Protein AF-A0A3R7C7W0-F1 (afdb_monomer_lite)

Secondary structure (DSSP, 8-state):
-GGGTTSEEEEEETT--EEEEEEEEE-TTT--EEEEEEEETTS-EEEEEEE-GGGEEEEEESSPPP-HHHHHHHHHHHSTT-EEEETTTTEEEETTTEEEETTEEEE--SHHHHHHHHHHHHHHHHH-

pLDDT: mean 92.84, std 7.2, range [57.38, 98.44]

Radius of gyration: 18.97 Å; chains: 1; bounding box: 42×23×49 Å

Foldseek 3Di:
DVVQAQAWKWWAWPVRWIKIFHFPDADPVFRKTKGAQIQGPVRDTDGIDTGTSNGTPDMGGPDDPDPLVVLQVQVCVVQPPQWDDDVVVQWIGGNVFWIAHLVATPTDDDDVRVVSRVSSVVSVVVVD

Structure (mmCIF, N/CA/C/O backbone):
data_AF-A0A3R7C7W0-F1
#
_entry.id   AF-A0A3R7C7W0-F1
#
loop_
_atom_site.group_PDB
_atom_site.id
_atom_site.type_symbol
_atom_site.label_atom_id
_atom_site.label_alt_id
_atom_site.label_comp_id
_atom_site.label_asym_id
_atom_site.label_entity_id
_atom_site.label_seq_id
_atom_site.pdbx_PDB_ins_code
_atom_site.Cartn_x
_atom_site.Cartn_y
_atom_site.Cartn_z
_atom_site.occupancy
_atom_site.B_iso_or_equiv
_atom_site.auth_seq_id
_atom_site.auth_comp_id
_atom_site.auth_asym_id
_atom_site.auth_atom_id
_atom_site.pdbx_PDB_model_num
ATOM 1 N N . MET A 1 1 ? -1.188 -5.140 -9.756 1.00 76.56 1 MET A N 1
ATOM 2 C CA . MET A 1 1 ? -0.671 -3.838 -10.228 1.00 76.56 1 MET A CA 1
ATOM 3 C C . MET A 1 1 ? -1.486 -2.651 -9.702 1.00 76.56 1 MET A C 1
ATOM 5 O O . MET A 1 1 ? -0.864 -1.724 -9.219 1.00 76.56 1 MET A O 1
ATOM 9 N N . VAL A 1 2 ? -2.833 -2.681 -9.701 1.00 81.44 2 VAL A N 1
ATOM 10 C CA . VAL A 1 2 ? -3.691 -1.589 -9.160 1.00 81.44 2 VAL A CA 1
ATOM 11 C C . VAL A 1 2 ? -3.243 -1.040 -7.796 1.00 81.44 2 VAL A C 1
ATOM 13 O O . VAL A 1 2 ? -3.080 0.165 -7.664 1.00 81.44 2 VAL A O 1
ATOM 16 N N . ARG A 1 3 ? -2.957 -1.902 -6.808 1.00 82.25 3 ARG A N 1
ATOM 17 C CA . ARG A 1 3 ? -2.534 -1.472 -5.457 1.00 82.25 3 ARG A CA 1
ATOM 18 C C . ARG A 1 3 ? -1.118 -0.874 -5.390 1.00 82.25 3 ARG A C 1
ATOM 20 O O . ARG A 1 3 ? -0.706 -0.415 -4.336 1.00 82.25 3 ARG A O 1
ATOM 27 N N . LEU A 1 4 ? -0.369 -0.920 -6.493 1.00 87.06 4 LEU A N 1
ATOM 28 C CA . LEU A 1 4 ? 0.980 -0.361 -6.600 1.00 87.06 4 LEU A CA 1
ATOM 29 C C . LEU A 1 4 ? 0.988 1.006 -7.290 1.00 87.06 4 LEU A C 1
ATOM 31 O O . LEU A 1 4 ? 2.039 1.631 -7.373 1.00 87.06 4 LEU A O 1
ATOM 35 N N . VAL A 1 5 ? -0.148 1.470 -7.820 1.00 91.56 5 VAL A N 1
ATOM 36 C CA . VAL A 1 5 ? -0.235 2.809 -8.412 1.00 91.56 5 VAL A CA 1
ATOM 37 C C . VAL A 1 5 ? 0.028 3.848 -7.316 1.00 91.56 5 VAL A C 1
ATOM 39 O O . VAL A 1 5 ? -0.450 3.703 -6.196 1.00 91.56 5 VAL A O 1
ATOM 42 N N . GLN A 1 6 ? 0.814 4.874 -7.639 1.00 90.81 6 GLN A N 1
ATOM 43 C CA . GLN A 1 6 ? 1.405 5.860 -6.724 1.00 90.81 6 GLN A CA 1
ATOM 44 C C . GLN A 1 6 ? 2.426 5.305 -5.713 1.00 90.81 6 GLN A C 1
ATOM 46 O O . GLN A 1 6 ? 2.890 6.058 -4.862 1.00 90.81 6 GLN A O 1
ATOM 51 N N . LYS A 1 7 ? 2.821 4.029 -5.802 1.00 89.94 7 LYS A N 1
ATOM 52 C CA . LYS A 1 7 ? 3.882 3.446 -4.963 1.00 89.94 7 LYS A CA 1
ATOM 53 C C . LYS A 1 7 ? 5.198 3.350 -5.736 1.00 89.94 7 LYS A C 1
ATOM 55 O O . LYS A 1 7 ? 5.211 3.290 -6.972 1.00 89.94 7 LYS A O 1
ATOM 60 N N . THR A 1 8 ? 6.309 3.305 -5.005 1.00 92.38 8 THR A N 1
ATOM 61 C CA . THR A 1 8 ? 7.641 3.127 -5.596 1.00 92.38 8 THR A CA 1
ATOM 62 C C . THR A 1 8 ? 7.838 1.677 -6.040 1.00 92.38 8 THR A C 1
ATOM 64 O O . THR A 1 8 ? 7.690 0.735 -5.254 1.00 92.38 8 THR A O 1
ATOM 67 N N . VAL A 1 9 ? 8.196 1.484 -7.308 1.00 94.50 9 VAL A N 1
ATOM 68 C CA . VAL A 1 9 ? 8.449 0.166 -7.897 1.00 94.50 9 VAL A CA 1
ATOM 69 C C . VAL A 1 9 ? 9.823 0.109 -8.553 1.00 94.50 9 VAL A C 1
ATOM 71 O O . VAL A 1 9 ? 10.338 1.104 -9.062 1.00 94.50 9 VAL A O 1
ATOM 74 N N . ARG A 1 10 ? 10.392 -1.094 -8.578 1.00 95.00 10 ARG A N 1
ATOM 75 C CA . ARG A 1 10 ? 11.578 -1.445 -9.356 1.00 95.00 10 ARG A CA 1
ATOM 76 C C . ARG A 1 10 ? 11.147 -2.259 -10.564 1.00 95.00 10 ARG A C 1
ATOM 78 O O . ARG A 1 10 ? 10.530 -3.315 -10.404 1.00 95.00 10 ARG A O 1
ATOM 85 N N . VAL A 1 11 ? 11.480 -1.792 -11.758 1.00 95.44 11 VAL A N 1
ATOM 86 C CA . VAL A 1 11 ? 11.192 -2.483 -13.016 1.00 95.44 11 VAL A CA 1
ATOM 87 C C . VAL A 1 11 ? 12.498 -2.925 -13.654 1.00 95.44 11 VAL A C 1
ATOM 89 O O . VAL A 1 11 ? 13.426 -2.135 -13.790 1.00 95.44 11 VAL A O 1
ATOM 92 N N . GLU A 1 12 ? 12.561 -4.195 -14.029 1.00 95.88 12 GLU A N 1
ATOM 93 C CA . GLU A 1 12 ? 13.677 -4.802 -14.748 1.00 95.88 12 GLU A CA 1
ATOM 94 C C . GLU A 1 12 ? 13.206 -5.115 -16.166 1.00 95.88 12 GLU A C 1
ATOM 96 O O . GLU A 1 12 ? 12.178 -5.781 -16.349 1.00 95.88 12 GLU A O 1
ATOM 101 N N . ASP A 1 13 ? 13.915 -4.596 -17.165 1.00 95.06 13 ASP A N 1
ATOM 102 C CA . ASP A 1 13 ? 13.629 -4.904 -18.563 1.00 95.06 13 ASP A CA 1
ATOM 103 C C . ASP A 1 13 ? 14.254 -6.245 -18.988 1.00 95.06 13 ASP A C 1
ATOM 105 O O . ASP A 1 13 ? 15.080 -6.833 -18.289 1.00 95.06 13 ASP A O 1
ATOM 109 N N . VAL A 1 14 ? 13.864 -6.749 -20.157 1.00 96.44 14 VAL A N 1
ATOM 110 C CA . VAL A 1 14 ? 14.381 -8.015 -20.717 1.00 96.44 14 VAL A CA 1
ATOM 111 C C . VAL A 1 14 ? 15.881 -7.992 -21.042 1.00 96.44 14 VAL A C 1
ATOM 113 O O . VAL A 1 14 ? 16.450 -9.031 -21.367 1.00 96.44 14 VAL A O 1
ATOM 116 N N . LYS A 1 15 ? 16.533 -6.826 -20.969 1.00 94.81 15 LYS A N 1
ATOM 117 C CA . LYS A 1 15 ? 17.983 -6.645 -21.134 1.00 94.81 15 LYS A CA 1
ATOM 118 C C . LYS A 1 15 ? 18.699 -6.479 -19.787 1.00 94.81 15 LYS A C 1
ATOM 120 O O . LYS A 1 15 ? 19.907 -6.256 -19.780 1.00 94.81 15 LYS A O 1
ATOM 125 N N . GLY A 1 16 ? 17.976 -6.596 -18.672 1.00 92.62 16 GLY A N 1
ATOM 126 C CA . GLY A 1 16 ? 18.496 -6.484 -17.313 1.00 92.62 16 GLY A CA 1
ATOM 127 C C . GLY A 1 16 ? 18.643 -5.051 -16.803 1.00 92.62 16 GLY A C 1
ATOM 128 O O . GLY A 1 16 ? 19.136 -4.875 -15.694 1.00 92.62 16 GLY A O 1
ATOM 129 N N . LYS A 1 17 ? 18.219 -4.032 -17.565 1.00 92.88 17 LYS A N 1
ATOM 130 C CA . LYS A 1 17 ? 18.299 -2.639 -17.116 1.00 92.88 17 LYS A CA 1
ATOM 131 C C . LYS A 1 17 ? 17.212 -2.350 -16.090 1.00 92.88 17 LYS A C 1
ATOM 133 O O . LYS A 1 17 ? 16.041 -2.691 -16.286 1.00 92.88 17 LYS A O 1
ATOM 138 N N . ILE A 1 18 ? 17.609 -1.673 -15.020 1.00 93.19 18 ILE A N 1
ATOM 139 C CA . ILE A 1 18 ? 16.746 -1.360 -13.887 1.00 93.19 18 ILE A CA 1
ATOM 140 C C . ILE A 1 18 ? 16.263 0.092 -13.941 1.00 93.19 18 ILE A 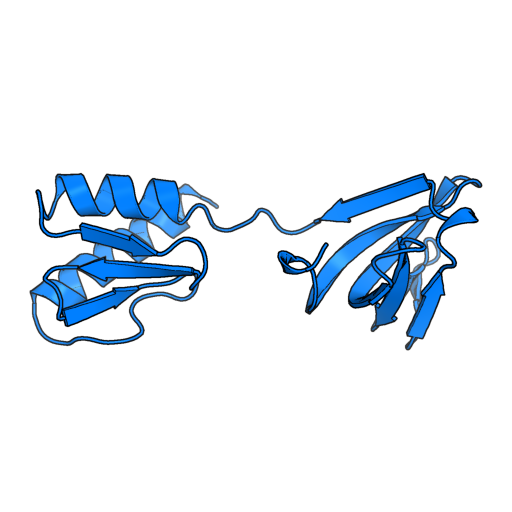C 1
ATOM 142 O O . ILE A 1 18 ? 17.016 1.026 -14.223 1.00 93.19 18 ILE A O 1
ATOM 146 N N . TYR A 1 19 ? 14.985 0.266 -13.620 1.00 93.81 19 TYR A N 1
ATOM 147 C CA . TYR A 1 19 ? 14.335 1.552 -13.422 1.00 93.81 19 TYR A CA 1
ATOM 148 C C . TYR A 1 19 ? 13.661 1.548 -12.055 1.00 93.81 19 TYR A C 1
ATOM 150 O O . TYR A 1 19 ? 12.880 0.644 -11.756 1.00 93.81 19 TYR A O 1
ATOM 158 N N . GLU A 1 20 ? 13.929 2.560 -11.240 1.00 94.19 20 GLU A N 1
ATOM 159 C CA . GLU A 1 20 ? 13.243 2.753 -9.960 1.00 94.19 20 GLU A CA 1
ATOM 160 C C . GLU A 1 20 ? 12.463 4.058 -9.997 1.00 94.19 20 GLU A C 1
ATOM 162 O O . GLU A 1 20 ? 13.035 5.105 -10.286 1.00 94.19 20 GLU A O 1
ATOM 167 N N . GLY A 1 21 ? 11.159 4.009 -9.736 1.00 94.38 21 GLY A N 1
ATOM 168 C CA . GLY A 1 21 ? 10.312 5.199 -9.766 1.00 94.38 21 GLY A CA 1
ATOM 169 C C . GLY A 1 21 ? 8.885 4.930 -9.312 1.00 94.38 21 GLY A C 1
ATOM 170 O O . GLY A 1 21 ? 8.513 3.801 -8.988 1.00 94.38 21 GLY A O 1
ATOM 171 N N . THR A 1 22 ? 8.072 5.979 -9.300 1.00 95.06 22 THR A N 1
ATOM 172 C CA . THR A 1 22 ? 6.668 5.914 -8.882 1.00 95.06 22 THR A CA 1
ATOM 173 C C . THR A 1 22 ? 5.814 5.354 -10.010 1.00 95.06 22 THR A C 1
ATOM 175 O O . THR A 1 22 ? 5.811 5.906 -11.113 1.00 95.06 22 THR A O 1
ATOM 178 N N . LEU A 1 23 ? 5.047 4.290 -9.761 1.00 95.69 23 LEU A N 1
ATOM 179 C CA . LEU A 1 23 ? 4.120 3.757 -10.760 1.00 95.69 23 LEU A CA 1
ATOM 180 C C . LEU A 1 23 ? 2.921 4.698 -10.929 1.00 95.69 23 LEU A C 1
ATOM 182 O O . LEU A 1 23 ? 2.014 4.714 -10.106 1.00 95.69 23 LEU A O 1
ATOM 186 N N . LEU A 1 24 ? 2.873 5.459 -12.019 1.00 96.62 24 LEU A N 1
ATOM 187 C CA . LEU A 1 24 ? 1.779 6.398 -12.287 1.00 96.62 24 LEU A CA 1
ATOM 188 C C . LEU A 1 24 ? 0.551 5.713 -12.890 1.00 96.62 24 LEU A C 1
ATOM 190 O O . LEU A 1 24 ? -0.571 6.171 -12.694 1.00 96.62 24 LEU A O 1
ATOM 194 N N . GLY A 1 25 ? 0.754 4.617 -13.618 1.00 96.50 25 GLY A N 1
ATOM 195 C CA . GLY A 1 25 ? -0.326 3.856 -14.231 1.00 96.50 25 GLY A CA 1
ATOM 196 C C . GLY A 1 25 ? 0.183 2.661 -15.021 1.00 96.50 25 GLY A C 1
ATOM 197 O O . GLY A 1 25 ? 1.378 2.546 -15.306 1.00 96.50 25 GLY A O 1
ATOM 198 N N . TYR A 1 26 ? -0.741 1.774 -15.375 1.00 97.38 26 TYR A N 1
ATOM 199 C CA . TYR A 1 26 ? -0.459 0.612 -16.203 1.00 97.38 26 TYR A CA 1
ATOM 200 C C . TYR A 1 26 ? -1.642 0.284 -17.110 1.00 97.38 26 TYR A C 1
ATOM 202 O O . TYR A 1 26 ? -2.791 0.560 -16.770 1.00 97.38 26 TYR A O 1
ATOM 210 N N . ASP A 1 27 ? -1.349 -0.340 -18.243 1.00 96.75 27 ASP A N 1
ATOM 211 C CA . ASP A 1 27 ? -2.353 -0.972 -19.090 1.00 96.75 27 ASP A CA 1
ATOM 212 C C . ASP A 1 27 ? -2.505 -2.441 -18.674 1.00 96.75 27 ASP A C 1
ATOM 214 O O . ASP A 1 27 ? -1.531 -3.191 -18.640 1.00 96.75 27 ASP A O 1
ATOM 218 N N . SER A 1 28 ? -3.716 -2.871 -18.318 1.00 93.19 28 SER A N 1
ATOM 219 C CA . SER A 1 28 ? -3.948 -4.219 -17.782 1.00 93.19 28 SER A CA 1
ATOM 220 C C . SER A 1 28 ? -3.855 -5.334 -18.820 1.00 93.19 28 SER A C 1
ATOM 222 O O . SER A 1 28 ? -3.679 -6.485 -18.435 1.00 93.19 28 SER A O 1
ATOM 224 N N . ASN A 1 29 ? -3.981 -5.008 -20.108 1.00 95.56 29 ASN A N 1
ATOM 225 C CA . ASN A 1 29 ? -3.978 -5.994 -21.188 1.00 95.56 29 ASN A CA 1
ATOM 226 C C . ASN A 1 29 ? -2.553 -6.299 -21.651 1.00 95.56 29 ASN A C 1
ATOM 228 O O . ASN A 1 29 ? -2.196 -7.446 -21.894 1.00 95.56 29 ASN A O 1
ATOM 232 N N . THR A 1 30 ? -1.733 -5.258 -21.763 1.00 96.06 30 THR A N 1
ATOM 233 C CA . THR A 1 30 ? -0.357 -5.331 -22.254 1.00 96.06 30 THR A CA 1
ATOM 234 C C . THR A 1 30 ? 0.669 -5.352 -21.134 1.00 96.06 30 THR A C 1
ATOM 236 O O . THR A 1 30 ? 1.793 -5.754 -21.388 1.00 96.06 30 THR A O 1
ATOM 239 N N . LEU A 1 31 ? 0.311 -4.923 -19.918 1.00 94.88 31 LEU A N 1
ATOM 240 C CA . LEU A 1 31 ? 1.228 -4.661 -18.799 1.00 94.88 31 LEU A CA 1
ATOM 241 C C . LEU A 1 31 ? 2.245 -3.541 -19.070 1.00 94.88 31 LEU A C 1
ATOM 243 O O . LEU A 1 31 ? 3.272 -3.459 -18.398 1.00 94.88 31 LEU A O 1
ATOM 247 N N . SER A 1 32 ? 1.960 -2.652 -20.025 1.00 97.38 32 SER A N 1
ATOM 248 C CA . SER A 1 32 ? 2.763 -1.441 -20.233 1.00 97.38 32 SER A CA 1
ATOM 249 C C . SER A 1 32 ? 2.625 -0.491 -19.040 1.00 97.38 32 SER A C 1
ATOM 251 O O . SER A 1 32 ? 1.541 -0.379 -18.468 1.00 97.38 32 SER A O 1
ATOM 253 N N . LEU A 1 33 ? 3.703 0.204 -18.669 1.00 97.31 33 LEU A N 1
ATOM 254 C CA . LEU A 1 33 ? 3.793 1.029 -17.460 1.00 97.31 33 LEU A CA 1
ATOM 255 C C . LEU A 1 33 ? 4.161 2.477 -17.787 1.00 97.31 33 LEU A C 1
ATOM 257 O O . LEU A 1 33 ? 4.951 2.743 -18.693 1.00 97.31 33 LEU A O 1
ATOM 26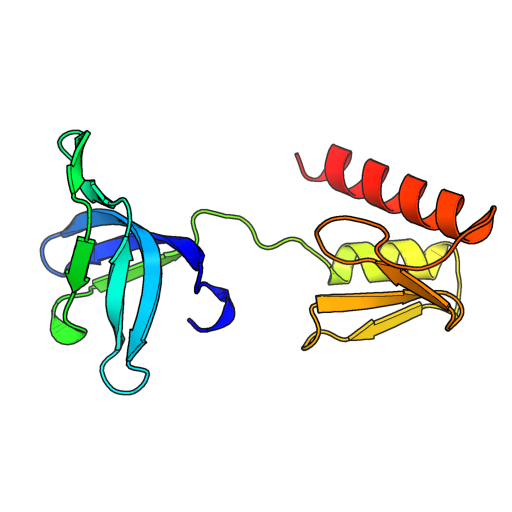1 N N . CYS A 1 34 ? 3.653 3.402 -16.977 1.00 97.75 34 CYS A N 1
ATOM 262 C CA . CYS A 1 34 ? 4.132 4.776 -16.891 1.00 97.75 34 CYS A CA 1
ATOM 263 C C . CYS A 1 34 ? 4.751 4.988 -15.508 1.00 97.75 34 CYS A C 1
ATOM 265 O O . CYS A 1 34 ? 4.067 4.825 -14.496 1.00 97.75 34 CYS A O 1
ATOM 267 N N . LEU A 1 35 ? 6.033 5.342 -15.469 1.00 97.00 35 LEU A N 1
ATOM 268 C CA . LEU A 1 35 ? 6.763 5.663 -14.248 1.00 97.00 35 LEU A CA 1
ATOM 269 C C . LEU A 1 35 ? 7.059 7.165 -14.183 1.00 97.00 35 LEU A C 1
ATOM 271 O O . LEU A 1 35 ? 7.376 7.782 -15.204 1.00 97.00 35 LEU A O 1
ATOM 275 N N . GLY A 1 36 ? 6.974 7.737 -12.985 1.00 96.69 36 GLY A N 1
ATOM 276 C CA . GLY A 1 36 ? 7.386 9.103 -12.660 1.00 96.69 36 GLY A CA 1
ATOM 277 C C . GLY A 1 36 ? 8.618 9.120 -11.758 1.00 96.69 36 GLY A C 1
ATOM 278 O O . GLY A 1 36 ? 8.894 8.127 -11.084 1.00 96.69 36 GLY A O 1
ATOM 279 N N . ASP A 1 37 ? 9.342 10.241 -11.761 1.00 94.31 37 ASP A N 1
ATOM 280 C CA . ASP A 1 37 ? 10.502 10.494 -10.888 1.00 94.31 37 ASP A CA 1
ATOM 281 C C . ASP A 1 37 ? 11.527 9.349 -10.889 1.00 94.31 37 ASP A C 1
ATOM 283 O O . ASP A 1 37 ? 12.000 8.883 -9.852 1.00 94.31 37 ASP A O 1
ATOM 287 N N . VAL A 1 38 ? 11.859 8.873 -12.089 1.00 94.88 38 VAL A N 1
ATOM 288 C CA . VAL A 1 38 ? 12.644 7.658 -12.284 1.00 94.88 38 VAL A CA 1
ATOM 289 C C . VAL A 1 38 ? 14.125 7.924 -12.056 1.00 94.88 38 VAL A C 1
ATOM 291 O O . VAL A 1 38 ? 14.696 8.862 -12.615 1.00 94.88 38 VAL A O 1
ATOM 294 N N . ARG A 1 39 ? 14.769 7.048 -11.290 1.00 90.62 39 ARG A N 1
ATOM 295 C CA . ARG A 1 39 ? 16.220 6.884 -11.253 1.00 90.62 39 ARG A CA 1
ATOM 296 C C . ARG A 1 39 ? 16.637 5.772 -12.201 1.00 90.62 39 ARG A C 1
ATOM 298 O O . ARG A 1 39 ? 16.115 4.658 -12.129 1.00 90.62 39 ARG A O 1
ATOM 305 N N . ASP A 1 40 ? 17.587 6.081 -13.076 1.00 79.75 40 ASP A N 1
ATOM 306 C CA . ASP A 1 40 ? 18.317 5.054 -13.813 1.00 79.75 40 ASP A CA 1
ATOM 307 C C . ASP A 1 40 ? 19.502 4.513 -12.994 1.00 79.75 40 ASP A C 1
ATOM 309 O O . ASP A 1 40 ? 19.897 5.074 -11.969 1.00 79.75 40 ASP A O 1
ATOM 313 N N . GLU A 1 41 ? 20.099 3.421 -13.468 1.00 77.00 41 GLU A N 1
ATOM 314 C CA . GLU A 1 41 ? 21.263 2.774 -12.842 1.00 77.00 41 GLU A CA 1
ATOM 315 C C . GLU A 1 41 ? 22.490 3.686 -12.703 1.00 77.00 41 GLU A C 1
ATOM 317 O O . GLU A 1 41 ? 23.387 3.405 -11.912 1.00 77.00 41 GLU A O 1
ATOM 322 N N . LYS A 1 42 ? 22.551 4.781 -13.466 1.00 80.56 42 LYS A N 1
ATOM 323 C CA . LYS A 1 42 ? 23.649 5.753 -13.442 1.00 80.56 42 LYS A CA 1
ATOM 324 C C . LYS A 1 42 ? 23.355 6.930 -12.506 1.00 80.56 42 LYS A C 1
ATOM 326 O O . LYS A 1 42 ? 24.155 7.860 -12.429 1.00 80.56 42 LYS A O 1
ATOM 331 N N . GLY A 1 43 ? 22.227 6.900 -11.793 1.00 76.12 43 GLY A N 1
ATOM 332 C CA . GLY A 1 43 ? 21.787 7.952 -10.881 1.00 76.12 43 GLY A CA 1
ATOM 333 C C . GLY A 1 43 ? 21.146 9.158 -11.574 1.00 76.12 43 GLY A C 1
ATOM 334 O O . GLY A 1 43 ? 20.821 10.138 -10.898 1.00 76.12 43 GLY A O 1
ATOM 335 N N . GLY A 1 44 ? 20.938 9.096 -12.892 1.00 85.19 44 GLY A N 1
ATOM 336 C CA . GLY A 1 44 ? 20.229 10.109 -13.661 1.00 85.19 44 GLY A CA 1
ATOM 337 C C . GLY A 1 44 ? 18.754 10.154 -13.271 1.00 85.19 44 GLY A C 1
ATOM 338 O O . GLY A 1 44 ? 18.107 9.118 -13.119 1.00 85.19 44 GLY A O 1
ATOM 339 N N . ARG A 1 45 ? 18.218 11.367 -13.094 1.00 89.75 45 ARG A N 1
ATOM 340 C CA . ARG A 1 45 ? 16.788 11.583 -12.847 1.00 89.75 45 ARG A CA 1
ATOM 341 C C . ARG A 1 45 ? 16.063 11.808 -14.163 1.00 89.75 45 ARG A C 1
ATOM 343 O O . ARG A 1 45 ? 16.392 12.731 -14.905 1.00 89.75 45 ARG A O 1
ATOM 350 N N . ILE A 1 46 ? 15.052 10.993 -14.418 1.00 93.75 46 ILE A N 1
ATOM 351 C CA . ILE A 1 46 ? 14.186 11.086 -15.585 1.00 93.75 46 ILE A CA 1
ATOM 352 C C . ILE A 1 46 ? 12.775 11.358 -15.079 1.00 93.75 46 ILE A C 1
ATOM 354 O O . ILE A 1 46 ? 12.201 10.556 -14.350 1.00 93.75 46 ILE A O 1
ATOM 358 N N . HIS A 1 47 ? 12.199 12.488 -15.482 1.00 93.50 47 HIS A N 1
ATOM 359 C CA . HIS A 1 47 ? 10.874 12.895 -15.010 1.00 93.50 47 HIS A CA 1
ATOM 360 C C . HIS A 1 47 ? 9.782 11.857 -15.329 1.00 93.50 47 HIS A C 1
ATOM 362 O O . HIS A 1 47 ? 8.891 11.630 -14.514 1.00 93.50 47 HIS A O 1
ATOM 368 N N . ARG A 1 48 ? 9.843 11.213 -16.505 1.00 95.88 48 ARG A N 1
ATOM 369 C CA . ARG A 1 48 ? 8.853 10.216 -16.926 1.00 95.88 48 ARG A CA 1
ATOM 370 C C . ARG A 1 48 ? 9.456 9.144 -17.833 1.00 95.88 48 ARG A C 1
ATOM 372 O O . ARG A 1 48 ? 10.185 9.476 -18.766 1.00 95.88 48 ARG A O 1
ATOM 379 N N . VAL A 1 49 ? 9.105 7.880 -17.599 1.00 95.88 49 VAL A N 1
ATOM 380 C CA . VAL A 1 49 ? 9.496 6.735 -18.441 1.00 95.88 49 VAL A CA 1
ATOM 381 C C . VAL A 1 49 ? 8.261 5.909 -18.784 1.00 95.88 49 VAL A C 1
ATOM 383 O O . VAL A 1 49 ? 7.466 5.579 -17.908 1.00 95.88 49 VAL A O 1
ATOM 386 N N . PHE A 1 50 ? 8.121 5.551 -20.059 1.00 97.00 50 PHE A N 1
ATOM 387 C CA . PHE A 1 50 ? 7.111 4.606 -2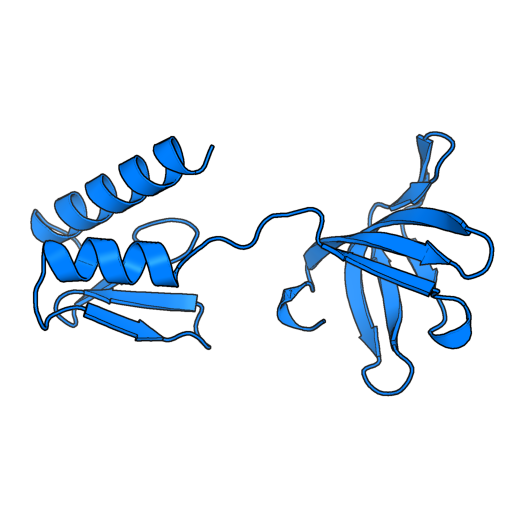0.526 1.00 97.00 50 PHE A CA 1
ATOM 388 C C . PHE A 1 50 ? 7.794 3.298 -20.904 1.00 97.00 50 PHE A C 1
ATOM 390 O O . PHE A 1 50 ? 8.720 3.293 -21.715 1.00 97.00 50 PHE A O 1
ATOM 397 N N . LEU A 1 51 ? 7.338 2.199 -20.313 1.00 96.69 51 LEU A N 1
ATOM 398 C CA . LEU A 1 51 ? 7.853 0.861 -20.581 1.00 96.69 51 LEU A CA 1
ATOM 399 C C . LEU A 1 51 ? 6.752 0.048 -21.243 1.00 96.69 51 LEU A C 1
ATOM 401 O O . LEU A 1 51 ? 5.672 -0.121 -20.679 1.00 96.69 51 LEU A O 1
ATOM 405 N N . TYR A 1 52 ? 7.019 -0.457 -22.443 1.00 97.12 52 TYR A N 1
ATOM 406 C CA . TYR A 1 52 ? 6.082 -1.348 -23.114 1.00 97.12 52 TYR A CA 1
ATOM 407 C C . TYR A 1 52 ? 6.116 -2.722 -22.457 1.00 97.12 52 TYR A C 1
ATOM 409 O O . TYR A 1 52 ? 7.192 -3.240 -22.156 1.00 97.12 52 TYR A O 1
ATOM 417 N N . GLY A 1 53 ? 4.949 -3.339 -22.301 1.00 96.69 53 GLY A N 1
ATOM 418 C CA . GLY A 1 53 ? 4.803 -4.621 -21.614 1.00 96.69 53 GLY A CA 1
ATOM 419 C C . GLY A 1 53 ? 5.756 -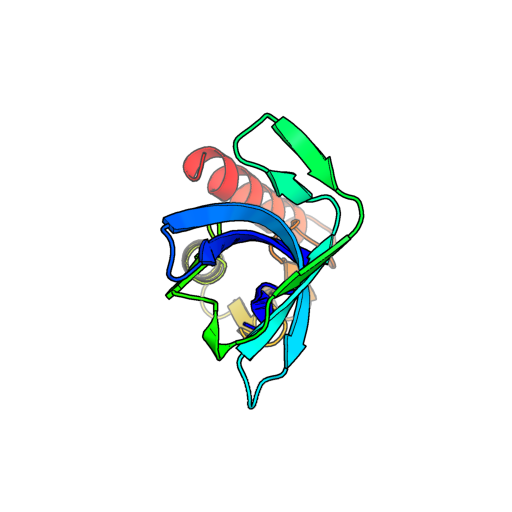5.715 -22.084 1.00 96.69 53 GLY A C 1
ATOM 420 O O . GLY A 1 53 ? 6.412 -6.358 -21.275 1.00 96.69 53 GLY A O 1
ATOM 421 N N . HIS A 1 54 ? 5.919 -5.860 -23.402 1.00 96.81 54 HIS A N 1
ATOM 422 C CA . HIS A 1 54 ? 6.807 -6.866 -23.997 1.00 96.81 54 HIS A CA 1
ATOM 423 C C . HIS A 1 54 ? 8.299 -6.663 -23.673 1.00 96.81 54 HIS A C 1
ATOM 425 O O . HIS A 1 54 ? 9.091 -7.584 -23.850 1.00 96.81 54 HIS A O 1
ATOM 431 N N . SER A 1 55 ? 8.699 -5.463 -23.240 1.00 96.75 55 SER A N 1
ATOM 432 C CA . SER A 1 55 ? 10.076 -5.167 -22.828 1.00 96.75 55 SER A CA 1
ATOM 433 C C . SER A 1 55 ? 10.323 -5.374 -21.335 1.00 96.75 55 SER A C 1
ATOM 435 O O . SER A 1 55 ? 11.473 -5.322 -20.911 1.00 96.75 55 SER A O 1
ATOM 437 N N . ILE A 1 56 ? 9.280 -5.607 -20.534 1.00 97.12 56 ILE A N 1
ATOM 438 C CA . ILE A 1 56 ? 9.388 -5.758 -19.083 1.00 97.12 56 ILE A CA 1
ATOM 439 C C . ILE A 1 56 ? 9.604 -7.232 -18.744 1.00 97.12 56 ILE A C 1
ATOM 441 O O . ILE A 1 56 ? 8.805 -8.085 -19.118 1.00 97.12 56 ILE A O 1
ATOM 445 N N . ALA A 1 57 ? 10.661 -7.527 -17.989 1.00 97.12 57 ALA A N 1
ATOM 446 C CA . ALA A 1 57 ? 10.900 -8.859 -17.444 1.00 97.12 57 ALA A CA 1
ATOM 447 C C . ALA A 1 57 ? 10.238 -9.036 -16.071 1.00 97.12 57 ALA A C 1
ATOM 449 O O . ALA A 1 57 ? 9.661 -10.083 -15.783 1.00 97.12 57 ALA A O 1
ATOM 450 N N . LYS A 1 58 ? 10.323 -8.018 -15.203 1.00 95.31 58 LYS A N 1
ATOM 451 C CA . LYS A 1 58 ? 9.827 -8.093 -13.821 1.00 95.31 58 LYS A CA 1
ATOM 452 C C . LYS A 1 58 ? 9.469 -6.716 -13.271 1.00 95.31 58 LYS A C 1
ATOM 454 O O . LYS A 1 58 ? 10.175 -5.741 -13.507 1.00 95.31 58 LYS A O 1
ATOM 459 N N . VAL A 1 59 ? 8.418 -6.667 -12.453 1.00 94.81 59 VAL A N 1
ATOM 460 C CA . VAL A 1 59 ? 8.049 -5.507 -11.625 1.00 94.81 59 VAL A CA 1
ATOM 461 C C . VAL A 1 59 ? 8.075 -5.943 -10.165 1.00 94.81 59 VAL A C 1
ATOM 463 O O . VAL A 1 59 ? 7.499 -6.971 -9.821 1.00 94.81 59 VAL A O 1
ATOM 466 N N . SER A 1 60 ? 8.756 -5.191 -9.307 1.00 92.62 60 SER A N 1
ATOM 467 C CA . SER A 1 60 ? 8.849 -5.448 -7.865 1.00 92.62 60 SER A CA 1
ATOM 468 C C . SER A 1 60 ? 8.379 -4.219 -7.092 1.00 92.62 60 SER A C 1
ATOM 470 O O . SER A 1 60 ? 8.784 -3.102 -7.408 1.00 92.62 60 SER A O 1
ATOM 472 N N . ALA A 1 61 ? 7.538 -4.411 -6.078 1.00 86.56 61 ALA A N 1
ATOM 473 C CA . ALA A 1 61 ? 7.235 -3.357 -5.115 1.00 86.56 61 ALA A CA 1
ATOM 474 C C . ALA A 1 61 ? 8.422 -3.218 -4.154 1.00 86.56 61 ALA A C 1
ATOM 476 O O . ALA A 1 61 ? 8.877 -4.223 -3.607 1.00 86.56 61 ALA A O 1
ATOM 477 N N . ILE A 1 62 ? 8.944 -2.001 -3.992 1.00 74.94 62 ILE A N 1
ATOM 478 C CA . ILE A 1 62 ? 10.046 -1.746 -3.050 1.00 74.94 62 ILE A CA 1
ATOM 479 C C . ILE A 1 62 ? 9.495 -1.602 -1.624 1.00 74.94 62 ILE A C 1
ATOM 481 O O . ILE A 1 62 ? 10.117 -2.052 -0.663 1.00 74.94 62 ILE A O 1
ATOM 485 N N . GLU A 1 63 ? 8.302 -1.024 -1.484 1.00 68.62 63 GLU A N 1
ATOM 486 C CA . GLU A 1 63 ? 7.634 -0.861 -0.195 1.00 68.62 63 GLU A CA 1
ATOM 487 C C . GLU A 1 63 ? 6.988 -2.177 0.257 1.00 68.62 63 GLU A C 1
ATOM 489 O O . GLU A 1 63 ? 6.226 -2.808 -0.484 1.00 68.62 63 GLU A O 1
ATOM 494 N N . ARG A 1 64 ? 7.274 -2.589 1.500 1.00 68.69 64 ARG A N 1
ATOM 495 C CA . ARG A 1 64 ? 6.522 -3.669 2.144 1.00 68.69 64 ARG A CA 1
ATOM 496 C C . ARG A 1 64 ? 5.096 -3.168 2.386 1.00 68.69 64 ARG A C 1
ATOM 498 O O . ARG A 1 64 ? 4.943 -2.132 3.030 1.00 68.69 64 ARG A O 1
ATOM 505 N N . PRO A 1 65 ? 4.060 -3.873 1.905 1.00 73.56 65 PRO A N 1
ATOM 506 C CA . PRO A 1 65 ? 2.690 -3.476 2.193 1.00 73.56 65 PRO A CA 1
ATOM 507 C C . PRO A 1 65 ? 2.453 -3.512 3.706 1.00 73.56 65 PRO A C 1
ATOM 509 O O . PRO A 1 65 ? 2.880 -4.456 4.379 1.00 73.56 65 PRO A O 1
ATOM 512 N N . PHE A 1 66 ? 1.767 -2.498 4.238 1.00 83.38 66 PHE A N 1
ATOM 513 C CA . PHE A 1 66 ? 1.378 -2.477 5.643 1.00 83.38 66 PHE A CA 1
ATOM 514 C C . PHE A 1 66 ? 0.510 -3.702 5.952 1.00 83.38 66 PHE A C 1
ATOM 516 O O . PHE A 1 66 ? -0.476 -3.981 5.262 1.00 83.38 66 PHE A O 1
ATOM 523 N N . ASN A 1 67 ? 0.862 -4.449 6.998 1.00 90.06 67 ASN A N 1
ATOM 524 C CA . ASN A 1 67 ? 0.140 -5.659 7.377 1.00 90.06 67 ASN A CA 1
ATOM 525 C C . ASN A 1 67 ? -1.147 -5.318 8.154 1.00 90.06 67 ASN A C 1
ATOM 527 O O . ASN A 1 67 ? -1.234 -5.516 9.368 1.00 90.06 67 ASN A O 1
ATOM 531 N N . LEU A 1 68 ? -2.157 -4.808 7.437 1.00 92.69 68 LEU A N 1
ATOM 532 C CA . LEU A 1 68 ? -3.476 -4.482 7.995 1.00 92.69 68 LEU A CA 1
ATOM 533 C C . LEU A 1 68 ? -4.138 -5.701 8.648 1.00 92.69 68 LEU A C 1
ATOM 535 O O . LEU A 1 68 ? -4.778 -5.571 9.686 1.00 92.69 68 LEU A O 1
ATOM 539 N N . GLU A 1 69 ? -3.961 -6.894 8.083 1.00 94.06 69 GLU A N 1
ATOM 540 C CA . GLU A 1 69 ? -4.521 -8.121 8.651 1.00 94.06 69 GLU A CA 1
ATOM 541 C C . GLU A 1 69 ? -3.905 -8.439 10.023 1.00 94.06 69 GLU A C 1
ATOM 543 O O . GLU A 1 69 ? -4.623 -8.731 10.981 1.00 94.06 69 GLU A O 1
ATOM 548 N N . GLY A 1 70 ? -2.585 -8.298 10.156 1.00 95.50 70 GLY A N 1
ATOM 549 C CA . GLY A 1 70 ? -1.882 -8.438 11.431 1.00 95.50 70 GLY A CA 1
ATOM 550 C C . GLY A 1 70 ? -2.336 -7.408 12.467 1.00 95.50 70 GLY A C 1
ATOM 551 O O . GLY A 1 70 ? -2.540 -7.756 13.635 1.00 95.50 70 GLY A O 1
ATOM 552 N N . LEU A 1 71 ? -2.566 -6.160 12.046 1.00 96.75 71 LEU A N 1
ATOM 553 C CA . LEU A 1 71 ? -3.141 -5.135 12.916 1.00 96.75 71 LEU A CA 1
ATOM 554 C C . LEU A 1 71 ? -4.562 -5.518 13.360 1.00 96.75 71 LEU A C 1
ATOM 556 O O . LEU A 1 71 ? -4.862 -5.443 14.552 1.00 96.75 71 LEU A O 1
ATOM 560 N N . ALA A 1 72 ? -5.413 -5.991 12.444 1.00 97.56 72 ALA A N 1
ATOM 561 C CA . ALA A 1 72 ? -6.776 -6.428 12.749 1.00 97.56 72 ALA A CA 1
ATOM 562 C C . ALA A 1 72 ? -6.790 -7.576 13.770 1.00 97.56 72 ALA A C 1
ATOM 564 O O . ALA A 1 72 ? -7.520 -7.509 14.758 1.00 97.56 72 ALA A O 1
ATOM 565 N N . GLN A 1 73 ? -5.925 -8.581 13.601 1.00 97.62 73 GLN A N 1
ATOM 566 C CA . GLN A 1 73 ? -5.778 -9.681 14.560 1.00 97.62 73 GLN A CA 1
ATOM 567 C C . GLN A 1 73 ? -5.337 -9.190 15.946 1.00 97.62 73 GLN A C 1
ATOM 569 O O . GLN A 1 73 ? -5.798 -9.698 16.971 1.00 97.62 73 GLN A O 1
ATOM 574 N N . ARG A 1 74 ? -4.445 -8.194 16.008 1.00 96.94 74 ARG A N 1
ATOM 575 C CA . ARG A 1 74 ? -3.985 -7.616 17.278 1.00 96.94 74 ARG A CA 1
ATOM 576 C C . ARG A 1 74 ? -5.076 -6.801 17.964 1.00 96.94 74 ARG A C 1
ATOM 578 O O . ARG A 1 74 ? -5.206 -6.877 19.185 1.00 96.94 74 ARG A O 1
ATOM 585 N N . LEU A 1 75 ? -5.863 -6.060 17.189 1.00 98.06 75 LEU A N 1
ATOM 586 C CA . LEU A 1 75 ? -7.031 -5.339 17.684 1.00 98.06 75 LEU A CA 1
ATOM 587 C C . LEU A 1 75 ? -8.098 -6.309 18.202 1.00 98.06 75 LEU A C 1
ATOM 589 O O . LEU A 1 75 ? -8.612 -6.080 19.290 1.00 98.06 75 LEU A O 1
ATOM 593 N N . GLU A 1 76 ? -8.359 -7.420 17.511 1.00 98.19 76 GLU A N 1
ATOM 594 C CA . GLU A 1 76 ? -9.360 -8.427 17.908 1.00 98.19 76 GLU A CA 1
ATOM 595 C C . GLU A 1 76 ? -9.038 -9.063 19.272 1.00 98.19 76 GLU A C 1
ATOM 597 O O . GLU A 1 76 ? -9.936 -9.334 20.066 1.00 98.19 76 GLU A O 1
ATOM 602 N N . ARG A 1 77 ? -7.749 -9.217 19.616 1.00 97.69 77 ARG A N 1
ATOM 603 C CA . ARG A 1 77 ? -7.325 -9.679 20.956 1.00 97.69 77 ARG A CA 1
ATOM 604 C C . ARG A 1 77 ? -7.692 -8.704 22.079 1.00 97.69 77 ARG A C 1
ATOM 606 O O . ARG A 1 77 ? -7.837 -9.130 23.220 1.00 97.69 77 ARG A O 1
ATOM 613 N N . VAL A 1 78 ? -7.791 -7.408 21.778 1.00 97.56 78 VAL A N 1
ATOM 614 C CA . VAL A 1 78 ? -8.109 -6.351 22.755 1.00 97.56 78 VAL A CA 1
ATOM 615 C C . VAL A 1 78 ? -9.591 -5.970 22.717 1.00 97.56 78 VAL A C 1
ATOM 617 O O . VAL A 1 78 ? -10.156 -5.622 23.751 1.00 97.56 78 VAL A O 1
ATOM 620 N N . PHE A 1 79 ? -10.228 -6.080 21.552 1.00 97.31 79 PHE A N 1
ATOM 621 C CA . PHE A 1 79 ? -11.626 -5.740 21.298 1.00 97.31 79 PHE A CA 1
ATOM 622 C C . PHE A 1 79 ? -12.383 -6.936 20.689 1.00 97.31 79 PHE A C 1
ATOM 624 O O . PHE A 1 79 ? -12.779 -6.877 19.524 1.00 97.31 79 PHE A O 1
ATOM 631 N N . PRO A 1 80 ? -12.609 -8.026 21.447 1.00 96.94 80 PRO A N 1
ATOM 632 C CA . PRO A 1 80 ? -13.169 -9.254 20.890 1.00 96.94 80 PRO A CA 1
ATOM 633 C C . PRO A 1 80 ? -14.562 -9.042 20.297 1.00 96.94 80 PRO A C 1
ATOM 635 O O . PRO A 1 80 ? -15.418 -8.422 20.932 1.00 96.94 80 PRO A O 1
ATOM 638 N N . LYS A 1 81 ? -14.804 -9.604 19.107 1.00 96.94 81 LYS A N 1
ATOM 639 C CA . LYS A 1 81 ? -16.057 -9.515 18.335 1.00 96.94 81 LYS A CA 1
ATOM 640 C C . LYS A 1 81 ? -16.462 -8.090 17.948 1.00 96.94 81 LYS A C 1
ATOM 642 O O . LYS A 1 81 ? -17.601 -7.867 17.544 1.00 96.94 81 LYS A O 1
ATOM 647 N N . MET A 1 82 ? -15.552 -7.128 18.086 1.00 97.75 82 MET A N 1
ATOM 648 C CA . MET A 1 82 ? -15.797 -5.717 17.795 1.00 97.75 82 MET A CA 1
ATOM 649 C C . MET A 1 82 ? -14.912 -5.199 16.660 1.00 97.75 82 MET A C 1
ATOM 651 O O . MET A 1 82 ? -14.937 -3.999 16.404 1.00 97.75 82 MET A O 1
ATOM 655 N N . VAL A 1 83 ? -14.147 -6.057 15.977 1.00 98.25 83 VAL A N 1
ATOM 656 C CA . VAL A 1 83 ? -13.292 -5.665 14.851 1.00 98.25 83 VAL A CA 1
ATOM 657 C C . VAL A 1 83 ? -13.859 -6.199 13.539 1.00 98.25 83 VAL A C 1
ATOM 659 O O . VAL A 1 83 ? -14.153 -7.383 13.395 1.00 98.25 83 VAL A O 1
ATOM 662 N N . ARG A 1 84 ? -13.992 -5.315 12.551 1.00 98.00 84 ARG A N 1
ATOM 663 C CA . ARG A 1 84 ? -14.361 -5.656 11.174 1.00 98.00 84 ARG A CA 1
ATOM 664 C C . ARG A 1 84 ? -13.269 -5.175 10.236 1.00 98.00 84 ARG A C 1
ATOM 666 O O . ARG A 1 84 ? -12.971 -3.985 10.201 1.00 98.00 84 ARG A O 1
ATOM 673 N N . PHE A 1 85 ? -12.684 -6.084 9.471 1.00 96.69 85 PHE A N 1
ATOM 674 C CA . PHE A 1 85 ? -11.682 -5.748 8.466 1.00 96.69 85 PHE A CA 1
ATOM 675 C C . PHE A 1 85 ? -12.341 -5.618 7.090 1.00 96.69 85 PHE A C 1
ATOM 677 O O . PHE A 1 85 ? -13.083 -6.508 6.678 1.00 96.69 85 PHE A O 1
ATOM 684 N N . TYR A 1 86 ? -12.061 -4.521 6.385 1.00 95.12 86 TYR A N 1
ATOM 685 C CA . TYR A 1 86 ? -12.519 -4.257 5.021 1.00 95.12 86 TYR A CA 1
ATOM 686 C C . TYR A 1 86 ? -11.304 -4.203 4.076 1.00 95.12 86 TYR A C 1
ATOM 688 O O . TYR A 1 86 ? -10.763 -3.120 3.832 1.00 95.12 86 TYR A O 1
ATOM 696 N N . PRO A 1 87 ? -10.864 -5.351 3.518 1.00 86.38 87 PRO A N 1
ATOM 697 C CA . PRO A 1 87 ? -9.629 -5.449 2.734 1.00 86.38 87 PRO A CA 1
ATOM 698 C C . PRO A 1 87 ? -9.617 -4.605 1.459 1.00 86.38 87 PRO A C 1
ATOM 700 O O . PRO A 1 87 ? -8.547 -4.206 0.999 1.00 86.38 87 PRO A O 1
ATOM 703 N N . GLU A 1 88 ? -10.789 -4.363 0.869 1.00 83.81 88 GLU A N 1
ATOM 704 C CA . GLU A 1 88 ? -10.920 -3.555 -0.351 1.00 83.81 88 GLU A CA 1
ATOM 705 C C . GLU A 1 88 ? -10.865 -2.056 -0.071 1.00 83.81 88 GLU A C 1
ATOM 707 O O . GLU A 1 88 ? -10.382 -1.294 -0.901 1.00 83.81 88 GLU A O 1
ATOM 712 N N . ALA A 1 89 ? -11.317 -1.636 1.112 1.00 87.25 89 ALA A N 1
ATOM 713 C CA . ALA A 1 89 ? -11.235 -0.245 1.543 1.00 87.25 89 ALA A CA 1
ATOM 714 C C . ALA A 1 89 ? -9.899 0.081 2.228 1.00 87.25 89 ALA A C 1
ATOM 716 O O . ALA A 1 89 ? -9.603 1.251 2.432 1.00 87.25 89 ALA A O 1
ATOM 717 N N . GLY A 1 90 ? -9.114 -0.931 2.617 1.00 91.00 90 GLY A N 1
ATOM 718 C CA . GLY A 1 90 ? -7.886 -0.734 3.392 1.00 91.00 90 GLY A CA 1
ATOM 719 C C . GLY A 1 90 ? -8.141 -0.257 4.826 1.00 91.00 90 GLY A C 1
ATOM 720 O O . GLY A 1 90 ? -7.273 0.368 5.421 1.00 91.00 90 GLY A O 1
ATOM 721 N N . VAL A 1 91 ? -9.326 -0.537 5.381 1.00 96.12 91 VAL A N 1
ATOM 722 C CA . VAL A 1 91 ? -9.775 0.005 6.674 1.00 96.12 91 VAL A CA 1
ATOM 723 C C . VAL A 1 91 ? -10.202 -1.114 7.616 1.00 96.12 91 VAL A C 1
ATOM 725 O O . VAL A 1 91 ? -10.833 -2.095 7.217 1.00 96.12 91 VAL A O 1
ATOM 728 N N . ILE A 1 92 ? -9.910 -0.935 8.899 1.00 98.31 92 ILE A N 1
ATOM 729 C CA . ILE A 1 92 ? -10.448 -1.728 10.000 1.00 98.31 92 ILE A CA 1
ATOM 730 C C . ILE A 1 92 ? -11.420 -0.843 10.785 1.00 98.31 92 ILE A C 1
ATOM 732 O O . ILE A 1 92 ? -11.093 0.288 11.144 1.00 98.31 92 ILE A O 1
ATOM 736 N N . VAL A 1 93 ? -12.618 -1.354 11.062 1.00 98.19 93 VAL A N 1
ATOM 737 C CA . VAL A 1 93 ? -13.611 -0.701 11.919 1.00 98.19 93 VAL A CA 1
ATOM 738 C C . VAL A 1 93 ? -13.640 -1.401 13.270 1.00 98.19 93 VAL A C 1
ATOM 740 O O . VAL A 1 93 ? -13.852 -2.610 13.336 1.00 98.19 93 VAL A O 1
ATOM 743 N N . VAL A 1 94 ? -13.458 -0.640 14.345 1.00 98.25 94 VAL A N 1
ATOM 744 C CA . VAL A 1 94 ? -13.498 -1.113 15.731 1.00 98.25 94 VAL A CA 1
ATOM 745 C C . VAL A 1 94 ? -14.720 -0.515 16.433 1.00 98.25 94 VAL A C 1
ATOM 747 O O . VAL A 1 94 ? -14.976 0.688 16.344 1.00 98.25 94 VAL A O 1
ATOM 750 N N . MET A 1 95 ? -15.491 -1.350 17.134 1.00 96.81 95 MET A N 1
ATOM 751 C CA . MET A 1 95 ? -16.724 -0.974 17.847 1.00 96.81 95 MET A CA 1
ATOM 752 C C . MET A 1 95 ? -17.750 -0.233 16.969 1.00 96.81 95 MET A C 1
ATOM 754 O O . MET A 1 95 ? -18.444 0.658 17.457 1.00 96.81 95 MET A O 1
ATOM 758 N N . ASP A 1 96 ? -17.793 -0.548 15.672 1.00 95.44 96 ASP A N 1
ATOM 759 C CA . ASP A 1 96 ? -18.662 0.089 14.668 1.00 95.44 96 ASP A CA 1
ATOM 760 C C . ASP A 1 96 ? -18.536 1.629 14.568 1.00 95.44 96 ASP A C 1
ATOM 762 O O . ASP A 1 96 ? -19.379 2.273 13.948 1.00 95.44 96 ASP A O 1
ATOM 766 N N . LYS A 1 97 ? -17.482 2.231 15.148 1.00 95.88 97 LYS A N 1
ATOM 767 C CA . LYS A 1 97 ? -17.342 3.699 15.259 1.00 95.88 97 LYS A CA 1
ATOM 768 C C . LYS A 1 97 ? -15.921 4.252 15.117 1.00 95.88 97 LYS A C 1
ATOM 770 O O . LYS A 1 97 ? -15.762 5.446 14.909 1.00 95.88 97 LYS A O 1
ATOM 775 N N . ILE A 1 98 ? -14.891 3.423 15.294 1.00 98.44 98 ILE A N 1
ATOM 776 C CA . ILE A 1 98 ? -13.487 3.833 15.153 1.00 98.44 98 ILE A CA 1
ATOM 777 C C . ILE A 1 98 ? -12.967 3.246 13.851 1.00 98.44 98 ILE A C 1
ATOM 779 O O . ILE A 1 98 ? -13.114 2.045 13.635 1.00 98.44 98 ILE A O 1
ATOM 783 N N . ARG A 1 99 ? -12.346 4.061 13.002 1.00 98.12 99 ARG A N 1
ATOM 784 C CA . ARG A 1 99 ? -11.703 3.607 11.765 1.00 98.12 99 ARG A CA 1
ATOM 785 C C . ARG A 1 99 ? -10.200 3.781 11.857 1.00 98.12 99 ARG A C 1
ATOM 787 O O . ARG A 1 99 ? -9.728 4.833 12.279 1.00 98.12 99 ARG A O 1
ATOM 794 N N . VAL A 1 100 ? -9.467 2.756 11.438 1.00 97.62 100 VAL A N 1
ATOM 795 C CA . VAL A 1 100 ? -8.002 2.748 11.383 1.00 97.62 100 VAL A CA 1
ATOM 796 C C . VAL A 1 100 ? -7.537 2.154 10.054 1.00 97.62 100 VAL A C 1
ATOM 798 O O . VAL A 1 100 ? -8.120 1.175 9.580 1.00 97.62 100 VAL A O 1
ATOM 801 N N . ASP A 1 101 ? -6.516 2.753 9.451 1.00 95.69 101 ASP A N 1
ATOM 802 C CA . ASP A 1 101 ? -5.887 2.306 8.203 1.00 95.69 101 ASP A CA 1
ATOM 803 C C . ASP A 1 101 ? -4.351 2.243 8.339 1.00 95.69 101 ASP A C 1
ATOM 805 O O . ASP A 1 101 ? -3.822 2.196 9.452 1.00 95.69 101 ASP A O 1
ATOM 809 N N . GLU A 1 102 ? -3.624 2.199 7.215 1.00 91.25 102 GLU A N 1
ATOM 810 C CA . GLU A 1 102 ? -2.151 2.168 7.201 1.00 91.25 102 GLU A CA 1
ATOM 811 C C . GLU A 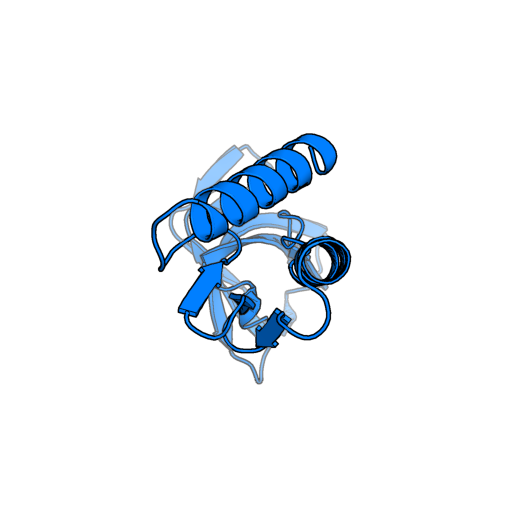1 102 ? -1.486 3.445 7.744 1.00 91.25 102 GLU A C 1
ATOM 813 O O . GLU A 1 102 ? -0.287 3.432 8.009 1.00 91.25 102 GLU A O 1
ATOM 818 N N . THR A 1 103 ? -2.246 4.531 7.916 1.00 91.56 103 THR A N 1
ATOM 819 C CA . THR A 1 103 ? -1.772 5.836 8.403 1.00 91.56 103 THR A CA 1
ATOM 820 C C . THR A 1 103 ? -2.120 6.102 9.869 1.00 91.56 103 THR A C 1
ATOM 822 O O . THR A 1 103 ? -1.510 6.972 10.497 1.00 91.56 103 THR A O 1
ATOM 825 N N . GLY A 1 104 ? -3.030 5.316 10.452 1.00 94.62 104 GLY A N 1
ATOM 826 C CA . GLY A 1 104 ? -3.419 5.391 11.860 1.00 94.62 104 GLY A CA 1
ATOM 827 C C . GLY A 1 104 ? -4.927 5.492 12.037 1.00 94.62 104 GLY A C 1
ATOM 828 O O . GLY A 1 104 ? -5.697 5.046 11.186 1.00 94.62 104 GLY A O 1
ATOM 829 N N . VAL A 1 105 ? -5.375 6.016 13.183 1.00 97.56 105 VAL A N 1
ATOM 830 C CA . VAL A 1 105 ? -6.806 6.251 13.430 1.00 97.56 105 VAL A CA 1
ATOM 831 C C . VAL A 1 105 ? -7.272 7.456 12.613 1.00 97.56 105 VAL A C 1
ATOM 833 O O . VAL A 1 105 ? -6.820 8.575 12.839 1.00 97.56 105 VAL A O 1
ATOM 836 N N . ILE A 1 106 ? -8.206 7.225 11.690 1.00 97.19 106 ILE A N 1
ATOM 837 C CA . ILE A 1 106 ? -8.752 8.248 10.781 1.00 97.19 106 ILE A CA 1
ATOM 838 C C . ILE A 1 106 ? -10.125 8.770 11.225 1.00 97.19 106 ILE A C 1
ATOM 840 O O . ILE A 1 106 ? -10.539 9.852 10.819 1.00 97.19 106 ILE A O 1
ATOM 844 N N . GLU A 1 107 ? -10.843 8.013 12.060 1.00 96.56 107 GLU A N 1
ATOM 845 C CA . GLU A 1 107 ? -12.147 8.405 12.601 1.00 96.56 107 GLU A CA 1
ATOM 846 C C . GLU A 1 107 ? -12.356 7.801 13.994 1.00 96.56 107 GLU A C 1
ATOM 848 O O . GLU A 1 107 ? -11.986 6.651 14.246 1.00 96.56 107 GLU A O 1
ATOM 853 N N . GLY A 1 108 ? -12.993 8.562 14.887 1.00 94.12 108 GLY A N 1
ATOM 854 C CA . GLY A 1 108 ? -13.313 8.157 16.256 1.00 94.12 108 GLY A CA 1
ATOM 855 C C . GLY A 1 108 ? -12.548 8.957 17.313 1.00 94.12 108 GLY A C 1
ATOM 856 O O . GLY A 1 108 ? -11.467 9.484 17.070 1.00 94.12 108 GLY A O 1
ATOM 857 N N . SER A 1 109 ? -13.126 9.061 18.509 1.00 94.44 109 SER A N 1
ATOM 858 C CA . SER A 1 109 ? -12.550 9.811 19.629 1.00 94.44 109 SER A CA 1
ATOM 859 C C . SER A 1 109 ? -12.836 9.146 20.980 1.00 94.44 109 SER A C 1
ATOM 861 O O . SER A 1 109 ? -13.627 8.200 21.090 1.00 94.44 109 SER A O 1
ATOM 863 N N . GLY A 1 110 ? -12.158 9.638 22.018 1.00 95.88 110 GLY A N 1
ATOM 864 C CA . GLY A 1 110 ? -12.272 9.148 23.388 1.00 95.88 110 GLY A CA 1
ATOM 865 C C . GLY A 1 110 ? -11.374 7.942 23.697 1.00 95.88 110 GLY A C 1
ATOM 866 O O . GLY A 1 110 ? -10.600 7.495 22.847 1.00 95.88 110 GLY A O 1
ATOM 867 N N . PRO A 1 111 ? -11.502 7.360 24.904 1.00 96.25 111 PRO A N 1
ATOM 868 C CA . PRO A 1 111 ? -10.526 6.400 25.434 1.00 96.25 111 PRO A CA 1
ATOM 869 C C . PRO A 1 111 ? -10.345 5.137 24.581 1.00 96.25 111 PRO A C 1
ATOM 871 O O . PRO A 1 111 ? -9.260 4.563 24.511 1.00 96.25 111 PRO A O 1
ATOM 874 N N . ALA A 1 112 ? -11.409 4.689 23.905 1.00 96.56 112 ALA A N 1
ATOM 875 C CA . ALA A 1 112 ? -11.336 3.538 23.009 1.00 96.56 112 ALA A CA 1
ATOM 876 C C . ALA A 1 112 ? -10.510 3.845 21.746 1.00 96.56 112 ALA A C 1
ATOM 878 O O . ALA A 1 112 ? -9.711 3.008 21.334 1.00 96.56 112 ALA A O 1
ATOM 879 N N . ALA A 1 113 ? -10.659 5.042 21.167 1.00 97.69 113 ALA A N 1
ATOM 880 C CA . ALA A 1 113 ? -9.884 5.471 20.003 1.00 97.69 113 ALA A CA 1
ATOM 881 C C . ALA A 1 113 ? -8.404 5.662 20.365 1.00 97.69 113 ALA A C 1
ATOM 883 O O . ALA A 1 113 ? -7.536 5.151 19.664 1.00 97.69 113 ALA A O 1
ATOM 884 N N . GLU A 1 114 ? -8.117 6.276 21.518 1.00 97.56 114 GLU A N 1
ATOM 885 C CA . GLU A 1 114 ? -6.753 6.376 22.062 1.00 97.56 114 GLU A CA 1
ATOM 886 C C . GLU A 1 114 ? -6.124 4.992 22.263 1.00 97.56 114 GLU A C 1
ATOM 888 O O . GLU A 1 114 ? -4.951 4.765 21.954 1.00 97.56 114 GLU A O 1
ATOM 893 N N . ARG A 1 115 ? -6.915 4.017 22.730 1.00 97.94 115 ARG A N 1
ATOM 894 C CA . ARG A 1 115 ? -6.433 2.646 22.882 1.00 97.94 115 ARG A CA 1
ATOM 895 C C . ARG A 1 115 ? -6.096 2.004 21.535 1.00 97.94 115 ARG A C 1
ATOM 897 O O . ARG A 1 115 ? -5.037 1.382 21.451 1.00 97.94 115 ARG A O 1
ATOM 904 N N . VAL A 1 116 ? -6.941 2.161 20.513 1.00 98.19 116 VAL A N 1
ATOM 905 C CA . VAL A 1 116 ? -6.674 1.683 19.140 1.00 98.19 116 VAL A CA 1
ATOM 906 C C . VAL A 1 116 ? -5.403 2.332 18.584 1.00 98.19 116 VAL A C 1
ATOM 908 O O . VAL A 1 116 ? -4.510 1.613 18.135 1.00 98.19 116 VAL A O 1
ATOM 911 N N . GLN A 1 117 ? -5.267 3.653 18.720 1.00 97.94 117 GLN A N 1
ATOM 912 C CA . GLN A 1 117 ? -4.078 4.403 18.311 1.00 97.94 117 GLN A CA 1
ATOM 913 C C . GLN A 1 117 ? -2.808 3.860 18.987 1.00 97.94 117 GLN A C 1
ATOM 915 O O . GLN A 1 117 ? -1.825 3.552 18.319 1.00 97.94 117 GLN A O 1
ATOM 920 N N . SER A 1 118 ? -2.850 3.608 20.300 1.00 97.69 118 SER A N 1
ATOM 921 C CA . SER A 1 118 ? -1.700 3.052 21.030 1.00 97.69 118 SER A CA 1
ATOM 922 C C . SER A 1 118 ? -1.298 1.635 20.586 1.00 97.69 118 SER A C 1
ATOM 924 O O . SER A 1 118 ? -0.165 1.209 20.827 1.00 97.69 118 SER A O 1
ATOM 926 N N . ILE A 1 119 ? -2.230 0.856 20.023 1.00 97.62 119 ILE A N 1
ATOM 927 C CA . ILE A 1 119 ? -1.959 -0.486 19.482 1.00 97.62 119 ILE A CA 1
ATOM 928 C C . ILE A 1 119 ? -1.327 -0.357 18.099 1.00 97.62 119 ILE A C 1
ATOM 930 O O . ILE A 1 119 ? -0.345 -1.046 17.835 1.00 97.62 119 ILE A O 1
ATOM 934 N N . TYR A 1 120 ? -1.849 0.543 17.263 1.00 97.25 120 TYR A N 1
ATOM 935 C CA . TYR A 1 120 ? -1.283 0.881 15.958 1.00 97.25 120 TYR A CA 1
ATOM 936 C C . TYR A 1 120 ? 0.174 1.357 16.074 1.00 97.25 120 TYR A C 1
ATOM 938 O O . TYR A 1 120 ? 1.057 0.798 15.432 1.00 97.25 120 TYR A O 1
ATOM 946 N N . GLU A 1 121 ? 0.462 2.301 16.972 1.00 96.19 121 GLU A N 1
ATOM 947 C CA . GLU A 1 121 ? 1.824 2.819 17.166 1.00 96.19 121 GLU A CA 1
ATOM 948 C C . GLU 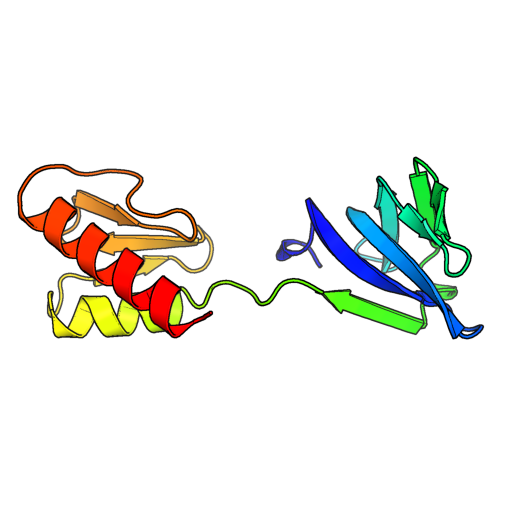A 1 121 ? 2.811 1.735 17.607 1.00 96.19 121 GLU A C 1
ATOM 950 O O . GLU A 1 121 ? 3.955 1.697 17.158 1.00 96.19 121 GLU A O 1
ATOM 955 N N . ARG A 1 122 ? 2.369 0.823 18.483 1.00 95.81 122 ARG A N 1
ATOM 956 C CA . ARG A 1 122 ? 3.177 -0.335 18.888 1.00 95.81 122 ARG A CA 1
ATOM 957 C C . ARG A 1 122 ? 3.384 -1.317 17.741 1.00 95.81 122 ARG A C 1
ATOM 959 O O . ARG A 1 122 ? 4.471 -1.858 17.614 1.00 95.81 122 ARG A O 1
ATOM 966 N N . PHE A 1 123 ? 2.366 -1.525 16.911 1.00 94.75 123 PHE A N 1
ATOM 967 C CA . PHE A 1 123 ? 2.454 -2.393 15.742 1.00 94.75 123 PHE A CA 1
ATOM 968 C C . PHE A 1 123 ? 3.486 -1.881 14.730 1.00 94.75 123 PHE A C 1
ATOM 970 O O . PHE A 1 123 ? 4.271 -2.676 14.228 1.00 94.75 123 PHE A O 1
ATOM 977 N N . ILE A 1 124 ? 3.535 -0.566 14.489 1.00 90.75 124 ILE A N 1
ATOM 978 C CA . ILE A 1 124 ? 4.534 0.040 13.596 1.00 90.75 124 ILE A CA 1
ATOM 979 C C . ILE A 1 124 ? 5.943 -0.086 14.156 1.00 90.75 124 ILE A C 1
ATOM 981 O O . ILE A 1 124 ? 6.832 -0.528 13.440 1.00 90.75 124 ILE A O 1
ATOM 985 N N . LYS A 1 125 ? 6.143 0.233 15.439 1.00 89.69 125 LYS A N 1
ATOM 986 C CA . LYS A 1 125 ? 7.468 0.140 16.077 1.00 89.69 125 LYS A CA 1
ATOM 987 C C . LYS A 1 125 ? 8.063 -1.268 16.068 1.00 89.69 125 LYS A C 1
ATOM 989 O O . LYS A 1 125 ? 9.265 -1.414 16.221 1.00 89.69 125 LYS A O 1
ATOM 994 N N . GLU A 1 126 ? 7.226 -2.297 15.968 1.00 86.12 126 GLU A N 1
ATOM 995 C CA . GLU A 1 126 ? 7.660 -3.695 15.872 1.00 86.12 126 GLU A CA 1
ATOM 996 C C . GLU A 1 126 ? 7.845 -4.167 14.418 1.00 86.12 126 GLU A C 1
ATOM 998 O O . GLU A 1 126 ? 8.397 -5.244 14.196 1.00 86.12 126 GLU A O 1
ATOM 1003 N N . ALA A 1 127 ? 7.338 -3.408 13.441 1.00 72.94 127 ALA A N 1
ATOM 1004 C CA . ALA A 1 127 ? 7.427 -3.711 12.013 1.00 72.94 127 ALA A CA 1
ATOM 1005 C C . ALA A 1 127 ? 8.608 -3.008 11.309 1.00 72.94 127 ALA A C 1
ATOM 1007 O O . ALA A 1 127 ? 8.927 -3.382 10.174 1.00 72.94 127 ALA A O 1
ATOM 1008 N N . GLU A 1 128 ? 9.222 -2.019 11.968 1.00 57.38 128 GLU A N 1
ATOM 1009 C CA . GLU A 1 128 ? 10.541 -1.442 11.643 1.00 57.38 128 GLU A CA 1
ATOM 1010 C C . GLU A 1 128 ? 11.683 -2.405 12.005 1.00 57.38 128 GLU A C 1
ATOM 1012 O O . GLU A 1 128 ? 12.595 -2.562 11.158 1.00 57.38 128 GLU A O 1
#

Sequence (128 aa):
MVRLVQKTVRVEDVKGKIYEGTLLGYDSNTLSLCLGDVRDEKGGRIHRVFLYGHSIAKVSAIERPFNLEGLAQRLERVFPKMVRFYPEAGVIVVMDKIRVDETGVIEGSGPAAERVQSIYERFIKEAE